Protein AF-A0A961GQN1-F1 (afdb_monomer_lite)

pLDDT: mean 72.39, std 24.59, range [26.17, 97.06]

Radius of gyration: 19.94 Å; chains: 1; bounding box: 40×44×84 Å

Sequence (181 aa):
MRTGRGARGALAAVGIACLIAAGVSCSGDDDTSARSSTTAPGKSVAAPSTVDDADFDKQAATAEAMIANAGNDPCRIVTAFAPASSLPTPINAEQTQRGVKVIAGLFTSAADSAPPAAAGDAAVLRQAATDLVAEGEAAQWSPDWLLKVPKAISDAKVVQAFTNYQKAVATTCGGATTTTP

Foldseek 3Di:
DDDDDDDDDPPPCPDPPPLPPDDDDPDDDDDDDDDDDDDDPDPCPPDQPPQDPVNLLVLLVVLVVQLVVCQLPLLSLVVSVVSLVVRHQDPDQSSLLSSLLSQLSSLQSLLSNQDPQLVVLSVLSNVLSVVSNVVCVVVSSDSVCVSVPDCSCVPPSNSVSVVSRVVSSCVVVVPPPDDDD

Secondary structure (DSSP, 8-state):
---------------GGGS--SS----------------------PPP----HHHHHHHHHHHHHHHHHHTT-HHHHHHHHHHHHTPPPP-SHHHHHHHHHHHHHHHHHHHHT--GGGGGGHHHHHHHHHHHHHHHHHTTT-HHHHHT--HHHH-HHHHHHHHHHHHHHHHHHS-------

Structure (mmCIF, N/CA/C/O backbone):
data_AF-A0A961GQN1-F1
#
_entry.id   AF-A0A961GQN1-F1
#
loop_
_atom_site.group_PDB
_atom_site.id
_atom_site.type_symbol
_atom_site.label_atom_id
_atom_site.label_alt_id
_atom_site.label_comp_id
_atom_site.label_asym_id
_atom_site.label_entity_id
_atom_site.label_seq_id
_atom_site.pdbx_PDB_ins_code
_atom_site.Cartn_x
_atom_site.Cartn_y
_atom_site.Cartn_z
_atom_site.occupancy
_atom_site.B_iso_or_equiv
_atom_site.auth_seq_id
_atom_site.auth_comp_id
_atom_site.auth_asym_id
_atom_site.auth_atom_id
_atom_site.pdbx_PDB_model_num
ATOM 1 N N . MET A 1 1 ? -3.874 11.397 -51.107 1.00 31.11 1 MET A N 1
ATOM 2 C CA . MET A 1 1 ? -2.628 11.000 -50.416 1.00 31.11 1 MET A CA 1
ATOM 3 C C . MET A 1 1 ? -2.433 11.903 -49.204 1.00 31.11 1 MET A C 1
ATOM 5 O O . MET A 1 1 ? -2.561 13.103 -49.377 1.00 31.11 1 MET A O 1
ATOM 9 N N . ARG A 1 2 ? -2.107 11.296 -48.047 1.00 33.38 2 ARG A N 1
ATOM 10 C CA . ARG A 1 2 ? -1.400 11.864 -46.871 1.00 33.38 2 ARG A CA 1
ATOM 11 C C . ARG A 1 2 ? -2.113 12.975 -46.068 1.00 33.38 2 ARG A C 1
ATOM 13 O O . ARG A 1 2 ? -2.203 14.105 -46.510 1.00 33.38 2 ARG A O 1
ATOM 20 N N . THR A 1 3 ? -2.769 12.594 -44.957 1.00 35.19 3 THR A N 1
ATOM 21 C CA . THR A 1 3 ? -2.318 12.693 -43.529 1.00 35.19 3 THR A CA 1
ATOM 22 C C . THR A 1 3 ? -2.423 14.115 -42.968 1.00 35.19 3 THR A C 1
ATOM 24 O O . THR A 1 3 ? -1.846 15.017 -43.541 1.00 35.19 3 THR A O 1
ATOM 27 N N . GLY A 1 4 ? -3.065 14.412 -41.840 1.00 31.12 4 GLY A N 1
ATOM 28 C CA . GLY A 1 4 ? -3.677 13.601 -40.791 1.00 31.12 4 GLY A CA 1
ATOM 29 C C . GLY A 1 4 ? -3.545 14.334 -39.446 1.00 31.12 4 GLY A C 1
ATOM 30 O O . GLY A 1 4 ? -2.531 14.979 -39.228 1.00 31.12 4 GLY A O 1
ATOM 31 N N . ARG A 1 5 ? -4.535 14.132 -38.559 1.00 34.31 5 ARG A N 1
ATOM 32 C CA . ARG A 1 5 ? -4.374 13.929 -37.101 1.00 34.31 5 ARG A CA 1
ATOM 33 C C . ARG A 1 5 ? -3.784 15.118 -36.310 1.00 34.31 5 ARG A C 1
ATOM 35 O O . ARG A 1 5 ? -2.627 15.459 -36.452 1.00 34.31 5 ARG A O 1
ATOM 42 N N . GLY A 1 6 ? -4.467 15.750 -35.369 1.00 30.02 6 GLY A N 1
ATOM 43 C CA . GLY A 1 6 ? -5.630 15.366 -34.585 1.00 30.02 6 GLY A CA 1
ATOM 44 C C . GLY A 1 6 ? -5.491 16.074 -33.237 1.00 30.02 6 GLY A C 1
ATOM 45 O O . GLY A 1 6 ? -4.426 16.031 -32.625 1.00 30.02 6 GLY A O 1
ATOM 46 N N . ALA A 1 7 ? -6.556 16.741 -32.803 1.00 45.28 7 ALA A N 1
ATOM 47 C CA . ALA A 1 7 ? -6.667 17.303 -31.468 1.00 45.28 7 ALA A CA 1
ATOM 48 C C . ALA A 1 7 ? -6.506 16.190 -30.420 1.00 45.28 7 ALA A C 1
ATOM 50 O O . ALA A 1 7 ? -7.226 15.193 -30.448 1.00 45.28 7 ALA A O 1
ATOM 51 N N . ARG A 1 8 ? -5.546 16.351 -29.510 1.00 36.97 8 ARG A N 1
ATOM 52 C CA . ARG A 1 8 ? -5.408 15.576 -28.270 1.00 36.97 8 ARG A CA 1
ATOM 53 C C . ARG A 1 8 ? -4.908 16.589 -27.245 1.00 36.97 8 ARG A C 1
ATOM 55 O O . ARG A 1 8 ? -3.780 17.047 -27.335 1.00 36.97 8 ARG A O 1
ATOM 62 N N . GLY A 1 9 ? -5.793 17.168 -26.443 1.00 30.47 9 GLY A N 1
ATOM 63 C CA . GLY A 1 9 ? -6.359 16.460 -25.302 1.00 30.47 9 GLY A CA 1
ATOM 64 C C . GLY A 1 9 ? -5.345 16.585 -24.173 1.00 30.47 9 GLY A C 1
ATOM 65 O O . GLY A 1 9 ? -4.516 15.700 -23.992 1.00 30.47 9 GLY A O 1
ATOM 66 N N . ALA A 1 10 ? -5.355 17.735 -23.498 1.00 33.34 10 ALA A N 1
ATOM 67 C CA . ALA A 1 10 ? -4.545 17.983 -22.318 1.00 33.34 10 ALA A CA 1
ATOM 68 C C . ALA A 1 10 ? -5.065 17.092 -21.182 1.00 33.34 10 ALA A C 1
ATOM 70 O O . ALA A 1 10 ? -5.985 17.461 -20.459 1.00 33.34 10 ALA A O 1
ATOM 71 N N . LEU A 1 11 ? -4.513 15.887 -21.064 1.00 33.72 11 LEU A N 1
ATOM 72 C CA . LEU A 1 11 ? -4.640 15.091 -19.854 1.00 33.72 11 LEU A CA 1
ATOM 73 C C . LEU A 1 11 ? -3.639 15.667 -18.857 1.00 33.72 11 LEU A C 1
ATOM 75 O O . LEU A 1 11 ? -2.431 15.474 -18.983 1.00 33.72 11 LEU A O 1
ATOM 79 N N . ALA A 1 12 ? -4.163 16.455 -17.922 1.00 33.00 12 ALA A N 1
ATOM 80 C CA . ALA A 1 12 ? -3.444 16.871 -16.736 1.00 33.00 12 ALA A CA 1
ATOM 81 C C . ALA A 1 12 ? -2.929 15.612 -16.029 1.00 33.00 12 ALA A C 1
ATOM 83 O O . ALA A 1 12 ? -3.713 14.772 -15.588 1.00 33.00 12 ALA A O 1
ATOM 84 N N . ALA A 1 13 ? -1.606 15.473 -15.962 1.00 34.25 13 ALA A N 1
ATOM 85 C CA . ALA A 1 13 ? -0.949 14.521 -15.090 1.00 34.25 13 ALA A CA 1
ATOM 86 C C . ALA A 1 13 ? -1.205 14.975 -13.649 1.00 34.25 13 ALA A C 1
ATOM 88 O O . ALA A 1 13 ? -0.452 15.762 -13.080 1.00 34.25 13 ALA A O 1
ATOM 89 N N . VAL A 1 14 ? -2.323 14.526 -13.084 1.00 35.03 14 VAL A N 1
ATOM 90 C CA . VAL A 1 14 ? -2.546 14.542 -11.642 1.00 35.03 14 VAL A CA 1
ATOM 91 C C . VAL A 1 14 ? -1.633 13.455 -11.094 1.00 35.03 14 VAL A C 1
ATOM 93 O O . VAL A 1 14 ? -1.983 12.279 -11.058 1.00 35.03 14 VAL A O 1
ATOM 96 N N . GLY A 1 15 ? -0.395 13.848 -10.796 1.00 30.44 15 GLY A N 1
ATOM 97 C CA . GLY A 1 15 ? 0.556 12.991 -10.115 1.00 30.44 15 GLY A CA 1
ATOM 98 C C . GLY A 1 15 ? -0.009 12.533 -8.773 1.00 30.44 15 GLY A C 1
ATOM 99 O O . GLY A 1 15 ? -0.840 13.207 -8.161 1.00 30.44 15 GLY A O 1
ATOM 100 N N . ILE A 1 16 ? 0.519 11.416 -8.285 1.00 39.62 16 ILE A N 1
ATOM 101 C CA . ILE A 1 16 ? 0.283 10.804 -6.964 1.00 39.62 16 ILE A CA 1
ATOM 102 C C . ILE A 1 16 ? 0.627 11.763 -5.785 1.00 39.62 16 ILE A C 1
ATOM 104 O O . ILE A 1 16 ? 0.588 11.393 -4.622 1.00 39.62 16 ILE A O 1
ATOM 108 N N . ALA A 1 17 ? 0.892 13.043 -6.045 1.00 31.52 17 ALA A N 1
ATOM 109 C CA . ALA A 1 17 ? 1.153 14.080 -5.052 1.00 31.52 17 ALA A CA 1
ATOM 110 C C . ALA A 1 17 ? -0.083 14.514 -4.227 1.00 31.52 17 ALA A C 1
ATOM 112 O O . ALA A 1 17 ? 0.067 15.281 -3.283 1.00 31.52 17 ALA A O 1
ATOM 113 N N . CYS A 1 18 ? -1.303 14.056 -4.541 1.00 27.88 18 CYS A N 1
ATOM 114 C CA . CYS A 1 18 ? -2.538 14.606 -3.955 1.00 27.88 18 CYS A CA 1
ATOM 115 C C . CYS A 1 18 ? -3.281 13.717 -2.939 1.00 27.88 18 CYS A C 1
ATOM 117 O O . CYS A 1 18 ? -4.468 13.940 -2.713 1.00 27.88 18 CYS A O 1
ATOM 119 N N . LEU A 1 19 ? -2.630 12.747 -2.288 1.00 38.19 19 LEU A N 1
ATOM 120 C CA . LEU A 1 19 ? -3.257 12.010 -1.170 1.00 38.19 19 LEU A CA 1
ATOM 121 C C . LEU A 1 19 ? -2.868 12.524 0.226 1.00 38.19 19 LEU A C 1
ATOM 123 O O . LEU A 1 19 ? -3.433 12.068 1.214 1.00 38.19 19 LEU A O 1
ATOM 127 N N . ILE A 1 20 ? -1.979 13.517 0.324 1.00 40.34 20 ILE A N 1
ATOM 128 C CA . ILE A 1 20 ? -1.618 14.171 1.592 1.00 40.34 20 ILE A CA 1
ATOM 129 C C . ILE A 1 20 ? -2.083 15.631 1.554 1.00 40.34 20 ILE A C 1
ATOM 131 O O . ILE A 1 20 ? -1.303 16.572 1.620 1.00 40.34 20 ILE A O 1
ATOM 135 N N . ALA A 1 21 ? -3.393 15.836 1.430 1.00 30.70 21 ALA A N 1
ATOM 136 C CA . ALA A 1 21 ? -4.019 17.122 1.733 1.00 30.70 21 ALA A CA 1
ATOM 137 C C . ALA A 1 21 ? -4.529 17.114 3.184 1.00 30.70 21 ALA A C 1
ATOM 139 O O . ALA A 1 21 ? -5.710 17.320 3.444 1.00 30.70 21 ALA A O 1
ATOM 140 N N . ALA A 1 22 ? -3.636 16.822 4.132 1.00 35.31 22 ALA A N 1
ATOM 141 C CA . ALA A 1 22 ? -3.856 17.047 5.557 1.00 35.31 22 ALA A CA 1
ATOM 142 C C . ALA A 1 22 ? -2.506 17.216 6.284 1.00 35.31 22 ALA A C 1
ATOM 144 O O . ALA A 1 22 ? -1.978 16.284 6.878 1.00 35.31 22 ALA A O 1
ATOM 145 N N . GLY A 1 23 ? -1.959 18.435 6.246 1.00 33.03 23 GLY A N 1
ATOM 146 C CA . GLY A 1 23 ? -1.380 19.023 7.459 1.00 33.03 23 GLY A CA 1
ATOM 147 C C . GLY A 1 23 ? 0.103 18.835 7.798 1.00 33.03 23 GLY A C 1
ATOM 148 O O . GLY A 1 23 ? 0.433 19.013 8.965 1.00 33.03 23 GLY A O 1
ATOM 149 N N . VAL A 1 24 ? 1.011 18.575 6.852 1.00 32.34 24 VAL A N 1
ATOM 150 C CA . VAL A 1 24 ? 2.452 18.816 7.082 1.00 32.34 24 VAL A CA 1
ATOM 151 C C . VAL A 1 24 ? 2.973 19.811 6.052 1.00 32.34 24 VAL A C 1
ATOM 153 O O . VAL A 1 24 ? 3.221 19.489 4.894 1.00 32.34 24 VAL A O 1
ATOM 156 N N . SER A 1 25 ? 3.094 21.059 6.494 1.00 26.17 25 SER A N 1
ATOM 157 C CA . SER A 1 25 ? 3.834 22.105 5.802 1.00 26.17 25 SER A CA 1
ATOM 158 C C . SER A 1 25 ? 5.313 21.717 5.781 1.00 26.17 25 SER A C 1
ATOM 160 O O . SER A 1 25 ? 5.962 21.707 6.826 1.00 26.17 25 SER A O 1
ATOM 162 N N . CYS A 1 26 ? 5.857 21.409 4.603 1.00 31.72 26 CYS A N 1
ATOM 163 C CA . CYS A 1 26 ? 7.304 21.376 4.403 1.00 31.72 26 CYS A CA 1
ATOM 164 C C . CYS A 1 26 ? 7.835 22.817 4.411 1.00 31.72 26 CYS A C 1
ATOM 166 O O . CYS A 1 26 ? 7.779 23.517 3.407 1.00 31.72 26 CYS A O 1
ATOM 168 N N . SER A 1 27 ? 8.251 23.224 5.611 1.00 34.31 27 SER A N 1
ATOM 169 C CA . SER A 1 27 ? 9.424 24.023 5.977 1.00 34.31 27 SER A CA 1
ATOM 170 C C . SER A 1 27 ? 9.920 25.152 5.069 1.00 34.31 27 SER A C 1
ATOM 172 O O . SER A 1 27 ? 10.396 24.916 3.966 1.00 34.31 27 SER A O 1
ATOM 174 N N . GLY A 1 28 ? 10.022 26.330 5.691 1.00 29.78 28 GLY A N 1
ATOM 175 C CA . GLY A 1 28 ? 11.335 26.854 6.084 1.00 29.78 28 GLY A CA 1
ATOM 176 C C . GLY A 1 28 ? 12.106 27.617 5.014 1.00 29.78 28 GLY A C 1
ATOM 177 O O . GLY A 1 28 ? 12.918 27.037 4.300 1.00 29.78 28 GLY A O 1
ATOM 178 N N . ASP A 1 29 ? 11.895 28.931 5.004 1.00 37.06 29 ASP A N 1
ATOM 179 C CA . ASP A 1 29 ? 12.919 29.926 4.686 1.00 37.06 29 ASP A CA 1
ATOM 180 C C . ASP A 1 29 ? 14.187 29.670 5.520 1.00 37.06 29 ASP A C 1
ATOM 182 O O . ASP A 1 29 ? 14.095 29.550 6.740 1.00 37.06 29 ASP A O 1
ATOM 186 N N . ASP A 1 30 ? 15.346 29.598 4.863 1.00 39.50 30 ASP A N 1
ATOM 187 C CA . ASP A 1 30 ? 16.519 30.407 5.221 1.00 39.50 30 ASP A CA 1
ATOM 188 C C . ASP A 1 30 ? 17.557 30.374 4.079 1.00 39.50 30 ASP A C 1
ATOM 190 O O . ASP A 1 30 ? 17.980 29.326 3.582 1.00 39.50 30 ASP A O 1
ATOM 194 N N . ASP A 1 31 ? 17.917 31.581 3.648 1.00 47.97 31 ASP A N 1
ATOM 195 C CA . ASP A 1 31 ? 18.791 31.959 2.543 1.00 47.97 31 ASP A CA 1
ATOM 196 C C . ASP A 1 31 ? 20.267 31.558 2.717 1.00 47.97 31 ASP A C 1
ATOM 198 O O . ASP A 1 31 ? 20.838 31.688 3.795 1.00 47.97 31 ASP A O 1
ATOM 202 N N . THR A 1 32 ? 20.958 31.275 1.601 1.00 35.34 32 THR A N 1
ATOM 203 C CA . THR A 1 32 ? 22.244 31.936 1.273 1.00 35.34 32 THR A CA 1
ATOM 204 C C . THR A 1 32 ? 22.511 31.907 -0.243 1.00 35.34 32 THR A C 1
ATOM 206 O O . THR A 1 32 ? 22.879 30.896 -0.833 1.00 35.34 32 THR A O 1
ATOM 209 N N . SER A 1 33 ? 22.323 33.084 -0.846 1.00 38.53 33 SER A N 1
ATOM 210 C CA . SER A 1 33 ? 22.816 33.626 -2.125 1.00 38.53 33 SER A CA 1
ATOM 211 C C . SER A 1 33 ? 23.898 32.856 -2.909 1.00 38.53 33 SER A C 1
ATOM 213 O O . SER A 1 33 ? 25.030 32.726 -2.454 1.00 38.53 33 SER A O 1
ATOM 215 N N . ALA A 1 34 ? 23.621 32.557 -4.188 1.00 37.44 34 ALA A N 1
ATOM 216 C CA . ALA A 1 34 ? 24.098 33.345 -5.345 1.00 37.44 34 ALA A CA 1
ATOM 217 C C . ALA A 1 34 ? 24.054 32.529 -6.656 1.00 37.44 34 ALA A C 1
ATOM 219 O O . ALA A 1 34 ? 24.822 31.586 -6.824 1.00 37.44 34 ALA A O 1
ATOM 220 N N . ARG A 1 35 ? 23.219 32.954 -7.620 1.00 29.86 35 ARG A N 1
ATOM 221 C CA . ARG A 1 35 ? 23.598 33.429 -8.977 1.00 29.86 35 ARG A CA 1
ATOM 222 C C . ARG A 1 35 ? 22.377 33.382 -9.904 1.00 29.86 35 ARG A C 1
ATOM 224 O O . ARG A 1 35 ? 21.923 32.318 -10.310 1.00 29.86 35 ARG A O 1
ATOM 231 N N . SER A 1 36 ? 21.870 34.556 -10.270 1.00 40.78 36 SER A N 1
ATOM 232 C CA . SER A 1 36 ? 20.863 34.724 -11.319 1.00 40.78 36 SER A CA 1
ATOM 233 C C . SER A 1 36 ? 21.360 34.163 -12.650 1.00 40.78 36 SER A C 1
ATOM 235 O O . SER A 1 36 ? 22.450 34.538 -13.084 1.00 40.78 36 SER A O 1
ATOM 237 N N . SER A 1 37 ? 20.546 33.347 -13.328 1.00 32.28 37 SER A N 1
ATOM 238 C CA . SER A 1 37 ? 20.444 33.294 -14.797 1.00 32.28 37 SER A CA 1
ATOM 239 C C . SER A 1 37 ? 19.204 32.508 -15.253 1.00 32.28 37 SER A C 1
ATOM 241 O O . SER A 1 37 ? 19.135 31.295 -15.114 1.00 32.28 37 SER A O 1
ATOM 243 N N . THR A 1 38 ? 18.280 33.255 -15.861 1.00 35.34 38 THR A N 1
ATOM 244 C CA . THR A 1 38 ? 17.409 32.878 -16.990 1.00 35.34 38 THR A CA 1
ATOM 245 C C . THR A 1 38 ? 16.311 31.828 -16.785 1.00 35.34 38 THR A C 1
ATOM 247 O O . THR A 1 38 ? 16.504 30.623 -16.905 1.00 35.34 38 THR A O 1
ATOM 250 N N . THR A 1 39 ? 15.092 32.353 -16.655 1.00 39.91 39 THR A N 1
ATOM 251 C CA . THR A 1 39 ? 13.808 31.692 -16.902 1.00 39.91 39 THR A CA 1
ATOM 252 C C . THR A 1 39 ? 13.731 31.105 -18.315 1.00 39.91 39 THR A C 1
ATOM 254 O O . THR A 1 39 ? 13.685 31.839 -19.301 1.00 39.91 39 THR A O 1
ATOM 257 N N . ALA A 1 40 ? 13.605 29.784 -18.404 1.00 40.44 40 ALA A N 1
ATOM 258 C CA . ALA A 1 40 ? 12.904 29.110 -19.490 1.00 40.44 40 ALA A CA 1
ATOM 259 C C . ALA A 1 40 ? 11.740 28.324 -18.863 1.00 40.44 40 ALA A C 1
ATOM 261 O O . ALA A 1 40 ? 11.957 27.676 -17.837 1.00 40.44 40 ALA A O 1
ATOM 262 N N . PRO A 1 41 ? 10.517 28.336 -19.428 1.00 43.00 41 PRO A N 1
ATOM 263 C CA . PRO A 1 41 ? 9.447 27.449 -18.986 1.00 43.00 41 PRO A CA 1
ATOM 264 C C . PRO A 1 41 ? 9.753 26.033 -19.492 1.00 43.00 41 PRO A C 1
ATOM 266 O O . PRO A 1 41 ? 9.163 25.535 -20.449 1.00 43.00 41 PRO A O 1
ATOM 269 N N . GLY A 1 42 ? 10.749 25.396 -18.882 1.00 37.41 42 GLY A N 1
ATOM 270 C CA . GLY A 1 42 ? 10.982 23.975 -19.034 1.00 37.41 42 GLY A CA 1
ATOM 271 C C . GLY A 1 42 ? 9.851 23.254 -18.324 1.00 37.41 42 GLY A C 1
ATOM 272 O O . GLY A 1 42 ? 9.656 23.436 -17.126 1.00 37.41 42 GLY A O 1
ATOM 273 N N . LYS A 1 43 ? 9.088 22.437 -19.056 1.00 41.88 43 LYS A N 1
ATOM 274 C CA . LYS A 1 43 ? 8.316 21.365 -18.427 1.00 41.88 43 LYS A CA 1
ATOM 275 C C . LYS A 1 43 ? 9.291 20.613 -17.528 1.00 41.88 43 LYS A C 1
ATOM 277 O O . LYS A 1 43 ? 10.217 19.999 -18.054 1.00 41.88 43 LYS A O 1
ATOM 282 N N . SER A 1 44 ? 9.108 20.700 -16.213 1.00 37.50 44 SER A N 1
ATOM 283 C CA . SER A 1 44 ? 9.811 19.861 -15.251 1.00 37.50 44 SER A CA 1
ATOM 284 C C . SER A 1 44 ? 9.414 18.418 -15.527 1.00 37.50 44 SER A C 1
ATOM 286 O O . SER A 1 44 ? 8.445 17.895 -14.986 1.00 37.50 44 SER A O 1
ATOM 288 N N . VAL A 1 45 ? 10.129 17.788 -16.452 1.00 41.81 45 VAL A N 1
ATOM 289 C CA . VAL A 1 45 ? 10.239 16.342 -16.491 1.00 41.81 45 VAL A CA 1
ATOM 290 C C . VAL A 1 45 ? 11.034 16.020 -15.236 1.00 41.81 45 VAL A C 1
ATOM 292 O O . VAL A 1 45 ? 12.165 16.489 -15.102 1.00 41.81 45 VAL A O 1
ATOM 295 N N . ALA A 1 46 ? 10.409 15.329 -14.280 1.00 38.62 46 ALA A N 1
ATOM 296 C CA . ALA A 1 46 ? 11.117 14.816 -13.117 1.00 38.62 46 ALA A CA 1
ATOM 297 C C . ALA A 1 46 ? 12.394 14.128 -13.615 1.00 38.62 46 ALA A C 1
ATOM 299 O O . ALA A 1 46 ? 12.331 13.329 -14.555 1.00 38.62 46 ALA A O 1
ATOM 300 N N . ALA A 1 47 ? 13.547 14.507 -13.060 1.00 42.50 47 ALA A N 1
ATOM 301 C CA . ALA A 1 47 ? 14.803 13.862 -13.408 1.00 42.50 47 ALA A CA 1
ATOM 302 C C . ALA A 1 47 ? 14.619 12.344 -13.238 1.00 42.50 47 ALA A C 1
ATOM 304 O O . ALA A 1 47 ? 14.035 11.934 -12.229 1.00 42.50 47 ALA A O 1
ATOM 305 N N . PRO A 1 48 ? 15.047 11.512 -14.206 1.00 47.34 48 PRO A N 1
ATOM 306 C CA . PRO A 1 48 ? 14.967 10.068 -14.042 1.00 47.34 48 PRO A CA 1
ATOM 307 C C . PRO A 1 48 ? 15.692 9.708 -12.745 1.00 47.34 48 PRO A C 1
ATOM 309 O O . PRO A 1 48 ? 16.827 10.139 -12.543 1.00 47.34 48 PRO A O 1
ATOM 312 N N . SER A 1 49 ? 15.024 8.990 -11.839 1.00 54.88 49 SER A N 1
ATOM 313 C CA . SER A 1 49 ? 15.654 8.524 -10.606 1.00 54.88 49 SER A CA 1
ATOM 314 C C . SER A 1 49 ? 16.882 7.694 -10.984 1.00 54.88 49 SER A C 1
ATOM 316 O O . SER A 1 49 ? 16.759 6.628 -11.571 1.00 54.88 49 SER A O 1
ATOM 318 N N . THR A 1 50 ? 18.080 8.198 -10.683 1.00 62.91 50 THR A N 1
ATOM 319 C CA . THR A 1 50 ? 19.359 7.507 -10.927 1.00 62.91 50 THR A CA 1
ATOM 320 C C . THR A 1 50 ? 19.722 6.562 -9.782 1.00 62.91 50 THR A C 1
ATOM 322 O O . THR A 1 50 ? 20.892 6.244 -9.600 1.00 62.91 50 THR A O 1
ATOM 325 N N . VAL A 1 51 ? 18.742 6.197 -8.952 1.00 79.44 51 VAL A N 1
ATOM 326 C CA . VAL A 1 51 ? 18.955 5.356 -7.776 1.00 79.44 51 VAL A CA 1
ATOM 327 C C . VAL A 1 51 ? 19.190 3.933 -8.267 1.00 79.44 51 VAL A C 1
ATOM 329 O O . VAL A 1 51 ? 18.350 3.372 -8.976 1.00 79.44 51 VAL A O 1
ATOM 332 N N . ASP A 1 52 ? 20.349 3.376 -7.928 1.00 86.50 52 ASP A N 1
ATOM 333 C CA . ASP A 1 52 ? 20.649 1.980 -8.217 1.00 86.50 52 ASP A CA 1
ATOM 334 C C . ASP A 1 52 ? 19.792 1.032 -7.366 1.00 86.50 52 ASP A C 1
ATOM 336 O O . ASP A 1 52 ? 19.131 1.430 -6.404 1.00 86.50 52 ASP A O 1
ATOM 340 N N . ASP A 1 53 ? 19.790 -0.245 -7.735 1.00 84.25 53 ASP A N 1
ATOM 341 C CA . ASP A 1 53 ? 18.933 -1.244 -7.098 1.00 84.25 53 ASP A CA 1
ATOM 342 C C . ASP A 1 53 ? 19.233 -1.425 -5.605 1.00 84.25 53 ASP A C 1
ATOM 344 O O . ASP A 1 53 ? 18.312 -1.657 -4.823 1.00 84.25 53 ASP A O 1
ATOM 348 N N . ALA A 1 54 ? 20.491 -1.267 -5.179 1.00 86.19 54 ALA A N 1
ATOM 349 C CA . ALA A 1 54 ? 20.870 -1.433 -3.780 1.00 86.19 54 ALA A CA 1
ATOM 350 C C . ALA A 1 54 ? 20.377 -0.261 -2.924 1.00 86.19 54 ALA A C 1
ATOM 352 O O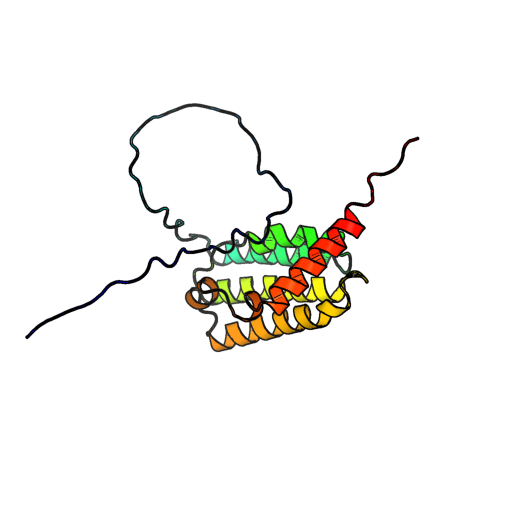 . ALA A 1 54 ? 19.896 -0.463 -1.806 1.00 86.19 54 ALA A O 1
ATOM 353 N N . ASP A 1 55 ? 20.467 0.965 -3.433 1.00 87.38 55 ASP A N 1
ATOM 354 C CA . ASP A 1 55 ? 19.949 2.138 -2.732 1.00 87.38 55 ASP A CA 1
ATOM 355 C C . ASP A 1 55 ? 18.419 2.210 -2.761 1.00 87.38 55 ASP A C 1
ATOM 357 O O . ASP A 1 55 ? 17.810 2.679 -1.792 1.00 87.38 55 ASP A O 1
ATOM 361 N N . PHE A 1 56 ? 17.781 1.692 -3.814 1.00 89.62 56 PHE A N 1
ATOM 362 C CA . PHE A 1 56 ? 16.335 1.485 -3.825 1.00 89.62 56 PHE A CA 1
ATOM 363 C C . PHE A 1 56 ? 15.934 0.457 -2.761 1.00 89.62 56 PHE A C 1
ATOM 365 O O . PHE A 1 56 ? 15.029 0.709 -1.964 1.00 89.62 56 PHE A O 1
ATOM 372 N N . ASP A 1 57 ? 16.632 -0.680 -2.704 1.00 88.81 57 ASP A N 1
ATOM 373 C CA . ASP A 1 57 ? 16.334 -1.747 -1.751 1.00 88.81 57 ASP A CA 1
ATOM 374 C C . ASP A 1 57 ? 16.518 -1.298 -0.297 1.00 88.81 57 ASP A C 1
ATOM 376 O O . ASP A 1 57 ? 15.660 -1.575 0.538 1.00 88.81 57 ASP A O 1
ATOM 380 N N . LYS A 1 58 ? 17.555 -0.509 0.014 1.00 88.19 58 LYS A N 1
ATOM 381 C CA . LYS A 1 58 ? 17.725 0.091 1.353 1.00 88.19 58 LYS A CA 1
ATOM 382 C C . LYS A 1 58 ? 16.545 0.975 1.753 1.00 88.19 58 LYS A C 1
ATOM 384 O O . LYS A 1 58 ? 16.104 0.932 2.905 1.00 88.19 58 LYS A O 1
ATOM 389 N N . GLN A 1 59 ? 16.040 1.788 0.825 1.00 87.31 59 GLN A N 1
ATOM 390 C CA . GLN A 1 59 ? 14.893 2.663 1.081 1.00 87.31 59 GLN A CA 1
ATOM 391 C C . GLN A 1 59 ? 13.607 1.853 1.258 1.00 87.31 59 GLN A C 1
ATOM 393 O O . GLN A 1 59 ? 12.863 2.085 2.213 1.00 87.31 59 GLN A O 1
ATOM 398 N N . ALA A 1 60 ? 13.389 0.845 0.411 1.00 89.31 60 ALA A N 1
ATOM 399 C CA . ALA A 1 60 ? 12.278 -0.088 0.553 1.00 89.31 60 ALA A CA 1
ATOM 400 C C . ALA A 1 60 ? 12.337 -0.852 1.885 1.00 89.31 60 ALA A C 1
ATOM 402 O O . ALA A 1 60 ? 11.346 -0.892 2.608 1.00 89.31 60 ALA A O 1
ATOM 403 N N . ALA A 1 61 ? 13.504 -1.376 2.263 1.00 89.31 61 ALA A N 1
ATOM 404 C CA . ALA A 1 61 ? 13.715 -2.072 3.529 1.00 89.31 61 ALA A CA 1
ATOM 405 C C . ALA A 1 61 ? 13.471 -1.156 4.736 1.00 89.31 61 ALA A C 1
ATOM 407 O O . ALA A 1 61 ? 12.918 -1.586 5.744 1.00 89.31 61 ALA A O 1
ATOM 408 N N . THR A 1 62 ? 13.835 0.123 4.630 1.00 88.19 62 THR A N 1
ATOM 409 C CA . THR A 1 62 ? 13.562 1.129 5.664 1.00 88.19 62 THR A CA 1
ATOM 410 C C . THR A 1 62 ? 12.059 1.381 5.817 1.00 88.19 62 THR A C 1
ATOM 412 O O . THR A 1 62 ? 11.553 1.428 6.941 1.00 88.19 62 THR A O 1
ATOM 415 N N . ALA A 1 63 ? 11.323 1.485 4.706 1.00 87.56 63 ALA A N 1
ATOM 416 C CA . ALA A 1 63 ? 9.866 1.602 4.729 1.00 87.56 63 ALA A CA 1
ATOM 417 C C . ALA A 1 63 ? 9.203 0.343 5.317 1.00 87.56 63 ALA A C 1
ATOM 419 O O . ALA A 1 63 ? 8.365 0.452 6.209 1.00 87.56 63 ALA A O 1
ATOM 420 N N . GLU A 1 64 ? 9.625 -0.851 4.898 1.00 87.81 64 GLU A N 1
ATOM 421 C CA . GLU A 1 64 ? 9.131 -2.125 5.439 1.00 87.81 64 GLU A CA 1
ATOM 422 C C . GLU A 1 64 ? 9.424 -2.282 6.929 1.00 87.81 64 GLU A C 1
ATOM 424 O O . GLU A 1 64 ? 8.548 -2.702 7.681 1.00 87.81 64 GLU A O 1
ATOM 429 N N . ALA A 1 65 ? 10.622 -1.906 7.378 1.00 88.19 65 ALA A N 1
ATOM 430 C CA . ALA A 1 65 ? 10.973 -1.930 8.790 1.00 88.19 65 ALA A CA 1
ATOM 431 C C . ALA A 1 65 ? 10.082 -0.981 9.600 1.00 88.19 65 ALA A C 1
ATOM 433 O O . ALA A 1 65 ? 9.658 -1.339 10.694 1.00 88.19 65 ALA A O 1
ATOM 434 N N . MET A 1 66 ? 9.745 0.201 9.073 1.00 85.88 66 MET A N 1
ATOM 435 C CA . MET A 1 66 ? 8.791 1.100 9.731 1.00 85.88 66 MET A CA 1
ATOM 436 C C . MET A 1 66 ? 7.379 0.517 9.788 1.00 85.88 66 MET A C 1
ATOM 438 O O . MET A 1 66 ? 6.748 0.605 10.839 1.00 85.88 66 MET A O 1
ATOM 442 N N . ILE A 1 67 ? 6.911 -0.123 8.712 1.00 87.62 67 ILE A N 1
ATOM 443 C CA . ILE A 1 67 ? 5.616 -0.822 8.693 1.00 87.62 67 ILE A CA 1
ATOM 444 C C . ILE A 1 67 ? 5.612 -1.952 9.734 1.00 87.62 67 ILE A C 1
ATOM 446 O O . ILE A 1 67 ? 4.700 -2.039 10.551 1.00 87.62 67 ILE A O 1
ATOM 450 N N . ALA A 1 68 ? 6.661 -2.777 9.773 1.00 88.19 68 ALA A N 1
ATOM 451 C CA . ALA A 1 68 ? 6.783 -3.874 10.730 1.00 88.19 68 ALA A CA 1
ATOM 452 C C . ALA A 1 68 ? 6.875 -3.376 12.184 1.00 88.19 68 ALA A C 1
ATOM 454 O O . ALA A 1 68 ? 6.193 -3.899 13.064 1.00 88.19 68 ALA A O 1
ATOM 455 N N . ASN A 1 69 ? 7.671 -2.332 12.439 1.00 86.38 69 ASN A N 1
ATOM 456 C CA . ASN A 1 69 ? 7.832 -1.727 13.766 1.00 86.38 69 ASN A CA 1
ATOM 457 C C . ASN A 1 69 ? 6.564 -1.014 14.257 1.00 86.38 69 ASN A C 1
ATOM 459 O O . ASN A 1 69 ? 6.382 -0.837 15.465 1.00 86.38 69 ASN A O 1
ATOM 463 N N . ALA A 1 70 ? 5.696 -0.586 13.340 1.00 86.06 70 ALA A N 1
ATOM 464 C CA . ALA A 1 70 ? 4.400 -0.032 13.687 1.00 86.06 70 ALA A CA 1
ATOM 465 C C . ALA A 1 70 ? 3.445 -1.102 14.248 1.00 86.06 70 ALA A C 1
ATOM 467 O O . ALA A 1 70 ? 2.581 -0.781 15.064 1.00 86.06 70 ALA A O 1
ATOM 468 N N . GLY A 1 71 ? 3.639 -2.376 13.891 1.00 85.12 71 GLY A N 1
ATOM 469 C CA . GLY A 1 71 ? 2.833 -3.489 14.389 1.00 85.12 71 GLY A CA 1
ATOM 470 C C . GLY A 1 71 ? 1.356 -3.305 14.047 1.00 85.12 71 GLY A C 1
ATOM 471 O O . GLY A 1 71 ? 1.021 -3.106 12.887 1.00 85.12 71 GLY A O 1
ATOM 472 N N . ASN A 1 72 ? 0.490 -3.346 15.063 1.00 84.94 72 ASN A N 1
ATOM 473 C CA . ASN A 1 72 ? -0.947 -3.073 14.931 1.00 84.94 72 ASN A CA 1
ATOM 474 C C . ASN A 1 72 ? -1.334 -1.690 15.485 1.00 84.94 72 ASN A C 1
ATOM 476 O O . ASN A 1 72 ? -2.502 -1.466 15.791 1.00 84.94 72 ASN A O 1
ATOM 480 N N . ASP A 1 73 ? -0.369 -0.785 15.680 1.00 86.38 73 ASP A N 1
ATOM 481 C CA . ASP A 1 73 ? -0.639 0.573 16.149 1.00 86.38 73 ASP A CA 1
ATOM 482 C C . ASP A 1 73 ? -1.006 1.471 14.952 1.00 86.38 73 ASP A C 1
ATOM 484 O O . ASP A 1 73 ? -0.117 1.864 14.182 1.00 86.38 73 ASP A O 1
ATOM 488 N N . PRO A 1 74 ? -2.289 1.845 14.786 1.00 82.44 74 PRO A N 1
ATOM 489 C CA . PRO A 1 74 ? -2.715 2.663 13.657 1.00 82.44 74 PRO A CA 1
ATOM 490 C C . PRO A 1 74 ? -2.030 4.039 13.625 1.00 82.44 74 PRO A C 1
ATOM 492 O O . PRO A 1 74 ? -1.809 4.591 12.542 1.00 82.44 74 PRO A O 1
ATOM 495 N N . CYS A 1 75 ? -1.630 4.575 14.787 1.00 86.25 75 CYS A N 1
ATOM 496 C CA . CYS A 1 75 ? -0.912 5.843 14.904 1.00 86.25 75 CYS A CA 1
ATOM 497 C C . CYS A 1 75 ? 0.522 5.746 14.382 1.00 86.25 75 CYS A C 1
ATOM 499 O O . CYS A 1 75 ? 1.053 6.719 13.854 1.00 86.25 75 CYS A O 1
ATOM 501 N N . ARG A 1 76 ? 1.166 4.582 14.498 1.00 86.00 76 ARG A N 1
ATOM 502 C CA . ARG A 1 76 ? 2.500 4.362 13.919 1.00 86.00 76 ARG A CA 1
ATOM 503 C C . ARG A 1 76 ? 2.414 3.985 12.451 1.00 86.00 76 ARG A C 1
ATOM 505 O O . ARG A 1 76 ? 3.235 4.444 11.659 1.00 86.00 76 ARG A O 1
ATOM 512 N N . ILE A 1 77 ? 1.389 3.235 12.058 1.00 85.25 77 ILE A N 1
ATOM 513 C CA . ILE A 1 77 ? 1.193 2.863 10.655 1.00 85.25 77 ILE A CA 1
ATOM 514 C C . ILE A 1 77 ? 0.958 4.113 9.811 1.00 85.25 77 ILE A C 1
ATOM 516 O O . ILE A 1 77 ? 1.545 4.218 8.738 1.00 85.25 77 ILE A O 1
ATOM 520 N N . VAL A 1 78 ? 0.210 5.113 10.310 1.00 81.12 78 VAL A N 1
ATOM 521 C CA . VAL A 1 78 ? 0.036 6.372 9.565 1.00 81.12 78 VAL A CA 1
ATOM 522 C C . VAL A 1 78 ? 1.367 7.110 9.323 1.00 81.12 78 VAL A C 1
ATOM 524 O O . VAL A 1 78 ? 1.553 7.727 8.277 1.00 81.12 78 VAL A O 1
ATOM 527 N N . THR A 1 79 ? 2.341 6.987 10.235 1.00 80.44 79 THR A N 1
ATOM 528 C CA . THR A 1 79 ? 3.683 7.573 10.045 1.00 80.44 79 THR A CA 1
ATOM 529 C C . THR A 1 79 ? 4.527 6.817 9.017 1.00 80.44 79 THR A C 1
ATOM 531 O O . THR A 1 79 ? 5.344 7.429 8.331 1.00 80.44 79 THR A O 1
ATOM 534 N N . ALA A 1 80 ? 4.282 5.515 8.837 1.00 80.12 80 ALA A N 1
ATOM 535 C CA . ALA A 1 80 ? 4.969 4.692 7.846 1.00 80.12 80 ALA A CA 1
ATOM 536 C C . ALA A 1 80 ? 4.524 4.981 6.395 1.00 80.12 80 ALA A C 1
ATOM 538 O O . ALA A 1 80 ? 5.217 4.583 5.457 1.00 80.12 80 ALA A O 1
ATOM 539 N N . PHE A 1 81 ? 3.428 5.725 6.173 1.00 75.25 81 PHE A N 1
ATOM 540 C CA . PHE A 1 81 ? 3.004 6.106 4.815 1.00 75.25 81 PHE A CA 1
ATOM 541 C C . PHE A 1 81 ? 3.928 7.110 4.147 1.00 75.25 81 PHE A C 1
ATOM 543 O O . PHE A 1 81 ? 4.144 7.006 2.941 1.00 75.25 81 PHE A O 1
ATOM 550 N N . ALA A 1 82 ? 4.460 8.079 4.893 1.00 73.88 82 ALA A N 1
ATOM 551 C CA . ALA A 1 82 ? 5.348 9.097 4.338 1.00 73.88 82 ALA A CA 1
ATOM 552 C C . ALA A 1 82 ? 6.580 8.485 3.635 1.00 73.88 82 ALA A C 1
ATOM 554 O O . ALA A 1 82 ? 6.782 8.775 2.454 1.00 73.88 82 ALA A O 1
ATOM 555 N N . PRO A 1 83 ? 7.365 7.595 4.271 1.00 71.62 83 PRO A N 1
ATOM 556 C CA . PRO A 1 83 ? 8.509 6.962 3.619 1.00 71.62 83 PRO A CA 1
ATOM 557 C C . PRO A 1 83 ? 8.097 5.996 2.500 1.00 71.62 83 PRO A C 1
ATOM 559 O O . PRO A 1 83 ? 8.738 5.992 1.455 1.00 71.62 83 PRO A O 1
ATOM 562 N N . ALA A 1 84 ? 7.003 5.237 2.655 1.00 73.12 84 ALA A N 1
ATOM 563 C CA . ALA A 1 84 ? 6.504 4.352 1.597 1.00 73.12 84 ALA A CA 1
ATOM 564 C C . ALA A 1 84 ? 6.063 5.124 0.336 1.00 73.12 84 ALA A C 1
ATOM 566 O O . ALA A 1 84 ? 6.283 4.667 -0.782 1.00 73.12 84 ALA A O 1
ATOM 567 N N . SER A 1 85 ? 5.488 6.317 0.513 1.00 73.06 85 SER A N 1
ATOM 568 C CA . SER A 1 85 ? 5.077 7.207 -0.585 1.00 73.06 85 SER A CA 1
ATOM 569 C C . SER A 1 85 ? 6.241 7.998 -1.185 1.00 73.06 85 SER A C 1
ATOM 571 O O . SER A 1 85 ? 6.100 8.566 -2.264 1.00 73.06 85 SER A O 1
ATOM 573 N N . SER A 1 86 ? 7.377 8.048 -0.484 1.00 77.81 86 SER A N 1
ATOM 574 C CA . SER A 1 86 ? 8.584 8.771 -0.898 1.00 77.81 86 SER A CA 1
ATOM 575 C C . SER A 1 86 ? 9.632 7.858 -1.532 1.00 77.81 86 SER A C 1
ATOM 577 O O . SER A 1 86 ? 10.754 8.303 -1.772 1.00 77.81 86 SER A O 1
ATOM 579 N N . LEU A 1 87 ? 9.293 6.589 -1.793 1.00 82.88 87 LEU A N 1
ATOM 580 C CA . LEU A 1 87 ? 10.183 5.704 -2.531 1.00 82.88 87 LEU A CA 1
ATOM 581 C C . LEU A 1 87 ? 10.525 6.323 -3.898 1.00 82.88 87 LEU A C 1
ATOM 583 O O . LEU A 1 87 ? 9.656 6.940 -4.527 1.00 82.88 87 LEU A O 1
ATOM 587 N N . PRO A 1 88 ? 11.771 6.162 -4.379 1.00 83.56 88 PRO A N 1
ATOM 588 C CA . PRO A 1 88 ? 12.160 6.637 -5.699 1.00 83.56 88 PRO A CA 1
ATOM 589 C C . PRO A 1 88 ? 11.241 6.077 -6.786 1.00 83.56 88 PRO A C 1
ATOM 591 O O . PRO A 1 88 ? 10.646 5.010 -6.634 1.00 83.56 88 PRO A O 1
ATOM 594 N N . THR A 1 89 ? 11.142 6.773 -7.919 1.00 86.31 89 THR A N 1
ATOM 595 C CA . THR A 1 89 ? 10.425 6.205 -9.066 1.00 86.31 89 THR A CA 1
ATOM 596 C C . THR A 1 89 ? 11.222 5.005 -9.580 1.00 86.31 89 THR A C 1
ATOM 598 O O . THR A 1 89 ? 12.392 5.185 -9.921 1.00 86.31 89 THR A O 1
ATOM 601 N N . PRO A 1 90 ? 10.637 3.796 -9.640 1.00 86.94 90 PRO A N 1
ATOM 602 C CA . PRO A 1 90 ? 11.375 2.624 -10.079 1.00 86.94 90 PRO A CA 1
ATOM 603 C C . PRO A 1 90 ? 11.736 2.738 -11.560 1.00 86.94 90 PRO A C 1
ATOM 605 O O . PRO A 1 90 ? 10.942 3.224 -12.367 1.00 86.94 90 PRO A O 1
ATOM 608 N N . ILE A 1 91 ? 12.924 2.259 -11.926 1.00 87.88 91 ILE A N 1
ATOM 609 C CA . ILE A 1 91 ? 13.417 2.290 -13.316 1.00 87.88 91 ILE A CA 1
ATOM 610 C C . ILE A 1 91 ? 13.424 0.917 -13.995 1.00 87.88 91 ILE A C 1
ATOM 612 O O . ILE A 1 91 ? 13.633 0.823 -15.204 1.00 87.88 91 ILE A O 1
ATOM 616 N N . ASN A 1 92 ? 13.190 -0.154 -13.238 1.00 87.81 92 ASN A N 1
ATOM 617 C CA . ASN A 1 92 ? 13.190 -1.527 -13.732 1.00 87.81 92 ASN A CA 1
ATOM 618 C C . ASN A 1 92 ? 12.158 -2.402 -12.995 1.00 87.81 92 ASN A C 1
ATOM 620 O O . ASN A 1 92 ? 11.449 -1.949 -12.089 1.00 87.81 92 ASN A O 1
ATOM 624 N N . ALA A 1 93 ? 12.058 -3.662 -13.420 1.00 92.31 93 ALA A N 1
ATOM 625 C CA . ALA A 1 93 ? 11.093 -4.617 -12.889 1.00 92.31 93 ALA A CA 1
ATOM 626 C C . ALA A 1 93 ? 11.332 -4.969 -11.413 1.00 92.31 93 ALA A C 1
ATOM 628 O O . ALA A 1 93 ? 10.378 -5.075 -10.645 1.00 92.31 93 ALA A O 1
ATOM 629 N N . GLU A 1 94 ? 12.591 -5.103 -11.000 1.00 92.25 94 GLU A N 1
ATOM 630 C CA . GLU A 1 94 ? 12.955 -5.473 -9.629 1.00 92.25 94 GLU A CA 1
ATOM 631 C C . GLU A 1 94 ? 12.574 -4.364 -8.642 1.00 92.25 94 GLU A C 1
ATOM 633 O O . GLU A 1 94 ? 11.870 -4.619 -7.662 1.00 92.25 94 GLU A O 1
ATOM 638 N N . GLN A 1 95 ? 12.926 -3.113 -8.955 1.00 91.12 95 GLN A N 1
ATOM 639 C CA . GLN A 1 95 ? 12.527 -1.946 -8.166 1.00 91.12 95 GLN A CA 1
ATOM 640 C C . GLN A 1 95 ? 11.002 -1.787 -8.122 1.00 91.12 95 GLN A C 1
ATOM 642 O O . GLN A 1 95 ? 10.432 -1.503 -7.069 1.00 91.12 95 GLN A O 1
ATOM 647 N N . THR A 1 96 ? 10.315 -2.022 -9.245 1.00 92.69 96 THR A N 1
ATOM 648 C CA . THR A 1 96 ? 8.846 -1.949 -9.298 1.00 92.69 96 THR A CA 1
ATOM 649 C C . THR A 1 96 ? 8.213 -2.999 -8.395 1.00 92.69 96 THR A C 1
ATOM 651 O O . THR A 1 96 ? 7.354 -2.669 -7.578 1.00 92.69 96 THR A O 1
ATOM 654 N N . GLN A 1 97 ? 8.662 -4.254 -8.484 1.00 93.69 97 GLN A N 1
ATOM 655 C CA . GLN A 1 97 ? 8.189 -5.325 -7.612 1.00 93.69 97 GLN A CA 1
ATOM 656 C C . GLN A 1 97 ? 8.437 -4.986 -6.139 1.00 93.69 97 GLN A C 1
ATOM 658 O O . GLN A 1 97 ? 7.563 -5.196 -5.294 1.00 93.69 97 GLN A O 1
ATOM 663 N N . ARG A 1 98 ? 9.619 -4.450 -5.824 1.00 92.38 98 ARG A N 1
ATOM 664 C CA . ARG A 1 98 ? 10.005 -4.089 -4.461 1.00 92.38 98 ARG A CA 1
ATOM 665 C C . ARG A 1 98 ? 9.131 -2.967 -3.898 1.00 92.38 98 ARG A C 1
ATOM 667 O O . ARG A 1 98 ? 8.584 -3.123 -2.810 1.00 92.38 98 ARG A O 1
ATOM 674 N N . GLY A 1 99 ? 8.926 -1.891 -4.659 1.00 90.69 99 GLY A N 1
ATOM 675 C CA . GLY A 1 99 ? 8.047 -0.785 -4.273 1.00 90.69 99 GLY A CA 1
ATOM 676 C C . GLY A 1 99 ? 6.585 -1.213 -4.118 1.00 90.69 99 GLY A C 1
ATOM 677 O O . GLY A 1 99 ? 5.936 -0.858 -3.136 1.00 90.69 99 GLY A O 1
ATOM 678 N N . VAL A 1 100 ? 6.077 -2.054 -5.027 1.00 93.56 100 VAL A N 1
ATOM 679 C CA . VAL A 1 100 ? 4.719 -2.612 -4.926 1.00 93.56 100 VAL A CA 1
ATOM 680 C C . VAL A 1 100 ? 4.539 -3.427 -3.646 1.00 93.56 100 VAL A C 1
ATOM 682 O O . VAL A 1 100 ? 3.529 -3.263 -2.964 1.00 93.56 100 VAL A O 1
ATOM 685 N N . LYS A 1 101 ? 5.512 -4.270 -3.280 1.00 92.81 101 LYS A N 1
ATOM 686 C CA . LYS A 1 101 ? 5.439 -5.063 -2.043 1.00 92.81 101 LYS A CA 1
ATOM 687 C C . LYS A 1 101 ? 5.400 -4.189 -0.789 1.00 92.81 101 LYS A C 1
ATOM 689 O O . LYS A 1 101 ? 4.640 -4.507 0.123 1.00 92.81 101 LYS A O 1
ATOM 694 N N . VAL A 1 102 ? 6.125 -3.067 -0.768 1.00 92.44 102 VAL A N 1
ATOM 695 C CA . VAL A 1 102 ? 6.054 -2.088 0.332 1.00 92.44 102 VAL A CA 1
ATOM 696 C C . VAL A 1 102 ? 4.636 -1.512 0.449 1.00 92.44 102 VAL A C 1
ATOM 698 O O . VAL A 1 102 ? 4.058 -1.513 1.535 1.00 92.44 102 VAL A O 1
ATOM 701 N N . ILE A 1 103 ? 4.038 -1.075 -0.668 1.00 91.69 103 ILE A N 1
ATOM 702 C CA . ILE A 1 103 ? 2.675 -0.509 -0.691 1.00 91.69 103 ILE A CA 1
ATOM 703 C C . ILE A 1 103 ? 1.631 -1.563 -0.283 1.00 91.69 103 ILE A C 1
ATOM 705 O O . ILE A 1 103 ? 0.736 -1.282 0.513 1.00 91.69 103 ILE A O 1
ATOM 709 N N . ALA A 1 104 ? 1.754 -2.797 -0.775 1.00 93.19 104 ALA A N 1
ATOM 710 C CA . ALA A 1 104 ? 0.863 -3.893 -0.401 1.00 93.19 104 ALA A CA 1
ATOM 711 C C . ALA A 1 104 ? 0.984 -4.252 1.094 1.00 93.19 104 ALA A C 1
ATOM 713 O O . ALA A 1 104 ? -0.027 -4.467 1.771 1.00 93.19 104 ALA A O 1
ATOM 714 N N . GLY A 1 105 ? 2.207 -4.266 1.636 1.00 92.12 105 GLY A N 1
ATOM 715 C CA . GLY A 1 105 ? 2.455 -4.467 3.065 1.00 92.12 105 GLY A CA 1
ATOM 716 C C . GLY A 1 105 ? 1.815 -3.374 3.921 1.00 92.12 105 GLY A C 1
ATOM 717 O O . GLY A 1 105 ? 1.197 -3.663 4.943 1.00 92.12 105 GLY A O 1
ATOM 718 N N . LEU A 1 106 ? 1.871 -2.129 3.456 1.00 90.38 106 LEU A N 1
ATOM 719 C CA . LEU A 1 106 ? 1.248 -0.984 4.110 1.00 90.38 106 LEU A CA 1
ATOM 720 C C . LEU A 1 106 ? -0.287 -1.079 4.136 1.00 90.38 106 LEU A C 1
ATOM 722 O O . LEU A 1 106 ? -0.893 -0.853 5.181 1.00 90.38 106 LEU A O 1
ATOM 726 N N . PHE A 1 107 ? -0.923 -1.467 3.026 1.00 93.31 107 PHE A N 1
ATOM 727 C CA . PHE A 1 107 ? -2.370 -1.722 2.991 1.00 93.31 107 PHE A CA 1
ATOM 728 C C . PHE A 1 107 ? -2.787 -2.890 3.885 1.00 93.31 107 PHE A C 1
ATOM 730 O O . PHE A 1 107 ? -3.814 -2.807 4.557 1.00 93.31 107 PHE A O 1
ATOM 737 N N . THR A 1 108 ? -1.978 -3.948 3.940 1.00 94.19 108 THR A N 1
ATOM 738 C CA . THR A 1 108 ? -2.217 -5.081 4.845 1.00 94.19 108 THR A CA 1
ATOM 739 C C . THR A 1 108 ? -2.133 -4.636 6.304 1.00 94.19 108 THR A C 1
ATOM 741 O O . THR A 1 108 ? -3.052 -4.883 7.077 1.00 94.19 108 THR A O 1
ATOM 744 N N . SER A 1 109 ? -1.092 -3.886 6.664 1.00 91.94 109 SER A N 1
ATOM 745 C CA . SER A 1 109 ? -0.906 -3.357 8.017 1.00 91.94 109 SER A CA 1
ATOM 746 C C . SER A 1 109 ? -2.028 -2.387 8.421 1.00 91.94 109 SER A C 1
ATOM 748 O O . SER A 1 109 ? -2.573 -2.484 9.521 1.00 91.94 109 SER A O 1
ATOM 750 N N . ALA A 1 110 ? -2.465 -1.507 7.515 1.00 89.94 110 ALA A N 1
ATOM 751 C CA . ALA A 1 110 ? -3.611 -0.626 7.751 1.00 89.94 110 ALA A CA 1
ATOM 752 C C . ALA A 1 110 ? -4.932 -1.400 7.916 1.00 89.94 110 ALA A C 1
ATOM 754 O O . ALA A 1 110 ? -5.765 -1.025 8.737 1.00 89.94 110 ALA A O 1
ATOM 755 N N . ALA A 1 111 ? -5.122 -2.498 7.178 1.00 93.12 111 ALA A N 1
ATOM 756 C CA . ALA A 1 111 ? -6.270 -3.381 7.367 1.00 93.12 111 ALA A CA 1
ATOM 757 C C . ALA A 1 111 ? -6.243 -4.071 8.741 1.00 93.12 111 ALA A C 1
ATOM 759 O O . ALA A 1 111 ? -7.270 -4.141 9.413 1.00 93.12 111 ALA A O 1
ATOM 760 N N . ASP A 1 112 ? -5.076 -4.554 9.165 1.00 92.25 112 ASP A N 1
ATOM 761 C CA . ASP A 1 112 ? -4.901 -5.309 10.413 1.00 92.25 112 ASP A CA 1
ATOM 762 C C . ASP A 1 112 ? -5.029 -4.432 11.666 1.00 92.25 112 ASP A C 1
ATOM 764 O O . ASP A 1 112 ? -5.458 -4.896 12.722 1.00 92.25 112 ASP A O 1
ATOM 768 N N . SER A 1 113 ? -4.699 -3.150 11.534 1.00 90.50 113 SER A N 1
ATOM 769 C CA . SER A 1 113 ? -4.766 -2.137 12.594 1.00 90.50 113 SER A CA 1
ATOM 770 C C . SER A 1 113 ? -5.983 -1.217 12.504 1.00 90.50 113 SER A C 1
ATOM 772 O O . SER A 1 113 ? -6.063 -0.235 13.248 1.00 90.50 113 SER A O 1
ATOM 774 N N . ALA A 1 114 ? -6.912 -1.490 11.581 1.00 89.38 114 ALA A N 1
ATOM 775 C CA . ALA A 1 114 ? -8.023 -0.600 11.281 1.00 89.38 114 ALA A CA 1
ATOM 776 C C . ALA A 1 114 ? -8.782 -0.206 12.566 1.00 89.38 114 ALA A C 1
ATOM 778 O O . ALA A 1 114 ? -9.318 -1.081 13.256 1.00 89.38 114 ALA A O 1
ATOM 779 N N . PRO A 1 115 ? -8.868 1.099 12.900 1.00 86.56 115 PRO A N 1
ATOM 780 C CA . PRO A 1 115 ? -9.645 1.542 14.049 1.00 86.56 115 PRO A CA 1
ATOM 781 C C . PRO A 1 115 ? -11.115 1.115 13.915 1.00 86.56 115 PRO A C 1
ATOM 783 O O . PRO A 1 115 ? -11.604 0.988 12.790 1.00 86.56 115 PRO A O 1
ATOM 786 N N . PRO A 1 116 ? -11.882 0.991 15.015 1.00 87.56 116 PRO A N 1
ATOM 787 C CA . PRO A 1 116 ? -13.279 0.547 14.960 1.00 87.56 116 PRO A CA 1
ATOM 788 C C . PRO A 1 116 ? -14.154 1.340 13.977 1.00 87.56 116 PRO A C 1
ATOM 790 O O . PRO A 1 116 ? -14.996 0.766 13.293 1.00 87.56 116 PRO A O 1
ATOM 793 N N . ALA A 1 117 ? -13.909 2.649 13.853 1.00 85.06 117 ALA A N 1
ATOM 794 C CA . ALA A 1 117 ? -14.619 3.531 12.926 1.00 85.06 117 ALA A CA 1
ATOM 795 C C . ALA A 1 117 ? -14.346 3.237 11.433 1.00 85.06 117 ALA A C 1
ATOM 797 O O . ALA A 1 117 ? -15.124 3.667 10.587 1.00 85.06 117 ALA A O 1
ATOM 798 N N . ALA A 1 118 ? -13.273 2.508 11.114 1.00 88.44 118 ALA A N 1
ATOM 799 C CA . ALA A 1 118 ? -12.877 2.097 9.765 1.00 88.44 118 ALA A CA 1
ATOM 800 C C . ALA A 1 118 ? -12.809 0.563 9.606 1.00 88.44 118 ALA A C 1
ATOM 802 O O . ALA A 1 118 ? -12.318 0.063 8.598 1.00 88.44 118 ALA A O 1
ATOM 803 N N . ALA A 1 119 ? -13.314 -0.218 10.569 1.00 88.38 119 ALA A N 1
ATOM 804 C CA . ALA A 1 119 ? -13.222 -1.681 10.530 1.00 88.38 119 ALA A CA 1
ATOM 805 C C . ALA A 1 119 ? -13.913 -2.296 9.294 1.00 88.38 119 ALA A C 1
ATOM 807 O O . ALA A 1 119 ? -13.461 -3.312 8.770 1.00 88.38 119 ALA A O 1
ATOM 808 N N . GLY A 1 120 ? -14.976 -1.655 8.789 1.00 89.31 120 GLY A N 1
ATOM 809 C CA . GLY A 1 120 ? -15.657 -2.069 7.555 1.00 89.31 120 GLY A CA 1
ATOM 810 C C . GLY A 1 120 ? -14.799 -1.932 6.289 1.00 89.31 120 GLY A C 1
ATOM 811 O O . GLY A 1 120 ? -15.062 -2.610 5.298 1.00 89.31 120 GLY A O 1
ATOM 812 N N . ASP A 1 121 ? -13.752 -1.108 6.336 1.00 92.12 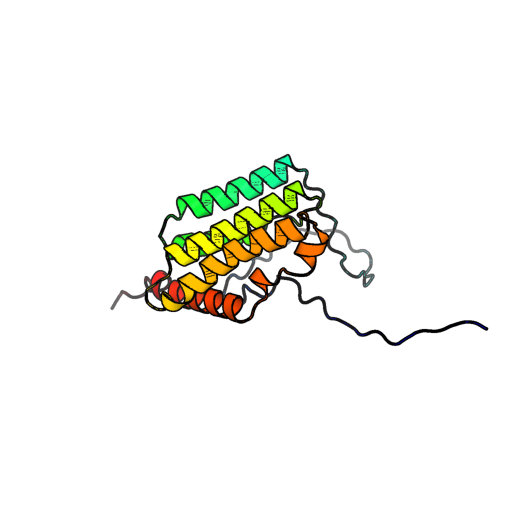121 ASP A N 1
ATOM 813 C CA . ASP A 1 121 ? -12.854 -0.826 5.215 1.00 92.12 121 ASP A CA 1
ATOM 814 C C . ASP A 1 121 ? -11.623 -1.753 5.191 1.00 92.12 121 ASP A C 1
ATOM 816 O O . ASP A 1 121 ? -10.947 -1.864 4.167 1.00 92.12 121 ASP A O 1
ATOM 820 N N . ALA A 1 122 ? -11.353 -2.485 6.280 1.00 93.56 122 ALA A N 1
ATOM 821 C CA . ALA A 1 122 ? -10.195 -3.375 6.399 1.00 93.56 122 ALA A CA 1
ATOM 822 C C . ALA A 1 122 ? -10.149 -4.442 5.291 1.00 93.56 122 ALA A C 1
ATOM 824 O O . ALA A 1 122 ? -9.102 -4.688 4.691 1.00 93.56 122 ALA A O 1
ATOM 825 N N . ALA A 1 123 ? -11.296 -5.042 4.958 1.00 95.19 123 ALA A N 1
ATOM 826 C CA . ALA A 1 123 ? -11.379 -6.031 3.883 1.00 95.19 123 ALA A CA 1
ATOM 827 C C . ALA A 1 123 ? -11.047 -5.428 2.507 1.00 95.19 123 ALA A C 1
ATOM 829 O O . ALA A 1 123 ? -10.414 -6.090 1.686 1.00 95.19 123 ALA A O 1
ATOM 830 N N . VAL A 1 124 ? -11.427 -4.167 2.269 1.00 96.12 124 VAL A N 1
ATOM 831 C CA . VAL A 1 124 ? -11.128 -3.454 1.019 1.00 96.12 124 VAL A CA 1
ATOM 832 C C . VAL A 1 124 ? -9.627 -3.204 0.897 1.00 96.12 124 VAL A C 1
ATOM 834 O O . VAL A 1 124 ? -9.053 -3.482 -0.151 1.00 96.12 124 VAL A O 1
ATOM 837 N N . LEU A 1 125 ? -8.976 -2.750 1.973 1.00 94.38 125 LEU A N 1
ATOM 838 C CA . LEU A 1 125 ? -7.528 -2.515 1.992 1.00 94.38 125 LEU A CA 1
ATOM 839 C C . LEU A 1 125 ? -6.733 -3.818 1.822 1.00 94.38 125 LEU A C 1
ATOM 841 O O . LEU A 1 125 ? -5.786 -3.871 1.038 1.00 94.38 125 LEU A O 1
ATOM 845 N N . ARG A 1 126 ? -7.149 -4.904 2.484 1.00 96.25 126 ARG A N 1
ATOM 846 C CA . ARG A 1 126 ? -6.497 -6.212 2.328 1.00 96.25 126 ARG A CA 1
ATOM 847 C C . ARG A 1 126 ? -6.653 -6.771 0.910 1.00 96.25 126 ARG A C 1
ATOM 849 O O . ARG A 1 126 ? -5.702 -7.331 0.361 1.00 96.25 126 ARG A O 1
ATOM 856 N N . GLN A 1 127 ? -7.827 -6.599 0.299 1.00 95.75 127 GLN A N 1
ATOM 857 C CA . GLN A 1 127 ? -8.033 -6.992 -1.093 1.00 95.75 127 GLN A CA 1
ATOM 858 C C . GLN A 1 127 ? -7.178 -6.139 -2.036 1.00 95.75 127 GLN A C 1
ATOM 860 O O . GLN A 1 127 ? -6.516 -6.695 -2.903 1.00 95.75 127 GLN A O 1
ATOM 865 N N . ALA A 1 128 ? -7.104 -4.825 -1.813 1.00 95.38 128 ALA A N 1
ATOM 866 C CA . ALA A 1 128 ? -6.259 -3.924 -2.594 1.00 95.38 128 ALA A CA 1
ATOM 867 C C . ALA A 1 128 ? -4.778 -4.331 -2.562 1.00 95.38 128 ALA A C 1
ATOM 869 O O . ALA A 1 128 ? -4.119 -4.317 -3.597 1.00 95.38 128 ALA A O 1
ATOM 870 N N . ALA A 1 129 ? -4.255 -4.749 -1.404 1.00 95.69 129 ALA A N 1
ATOM 871 C CA . ALA A 1 129 ? -2.893 -5.276 -1.299 1.00 95.69 129 ALA A CA 1
ATOM 872 C C . ALA A 1 129 ? -2.677 -6.508 -2.195 1.00 95.69 129 ALA A C 1
ATOM 874 O O . ALA A 1 129 ? -1.670 -6.603 -2.897 1.00 95.69 129 ALA A O 1
ATOM 875 N N . THR A 1 130 ? -3.640 -7.433 -2.188 1.00 97.06 130 THR A N 1
ATOM 876 C CA . THR A 1 130 ? -3.593 -8.669 -2.984 1.00 97.06 130 THR A CA 1
ATOM 877 C C . THR A 1 130 ? -3.697 -8.368 -4.479 1.00 97.06 130 THR A C 1
ATOM 879 O O . THR A 1 130 ? -2.882 -8.846 -5.268 1.00 97.06 130 THR A O 1
ATOM 882 N N . ASP A 1 131 ? -4.661 -7.529 -4.861 1.00 96.44 131 ASP A N 1
ATOM 883 C CA . ASP A 1 131 ? -4.897 -7.131 -6.247 1.00 96.44 131 ASP A CA 1
ATOM 884 C C . ASP A 1 131 ? -3.702 -6.359 -6.809 1.00 96.44 131 ASP A C 1
ATOM 886 O O . ASP A 1 131 ? -3.322 -6.574 -7.954 1.00 96.44 131 ASP A O 1
ATOM 890 N N . LEU A 1 132 ? -3.051 -5.514 -6.005 1.00 95.56 132 LEU A N 1
ATOM 891 C CA . LEU A 1 132 ? -1.886 -4.748 -6.442 1.00 95.56 132 LEU A CA 1
ATOM 892 C C . LEU A 1 132 ? -0.707 -5.656 -6.816 1.00 95.56 132 LEU A C 1
ATOM 894 O O . LEU A 1 132 ? -0.042 -5.419 -7.826 1.00 95.56 132 LEU A O 1
ATOM 898 N N . VAL A 1 133 ? -0.459 -6.702 -6.023 1.00 96.19 133 VAL A N 1
ATOM 899 C CA . VAL A 1 133 ? 0.567 -7.709 -6.327 1.00 96.19 133 VAL A CA 1
ATOM 900 C C . VAL A 1 133 ? 0.188 -8.476 -7.595 1.00 96.19 133 VAL A C 1
ATOM 902 O O . VAL A 1 133 ? 1.020 -8.597 -8.490 1.00 96.19 133 VAL A O 1
ATOM 905 N N . ALA A 1 134 ? -1.066 -8.921 -7.716 1.00 96.81 134 ALA A N 1
ATOM 906 C CA . ALA A 1 134 ? -1.538 -9.667 -8.883 1.00 96.81 134 ALA A CA 1
ATOM 907 C C . ALA A 1 134 ? -1.506 -8.838 -10.183 1.00 96.81 134 ALA A C 1
ATOM 909 O O . ALA A 1 134 ? -1.081 -9.328 -11.230 1.00 96.81 134 ALA A O 1
ATOM 910 N N . GLU A 1 135 ? -1.919 -7.569 -10.133 1.00 95.38 135 GLU A N 1
ATOM 911 C CA . GLU A 1 135 ? -1.820 -6.639 -11.261 1.00 95.38 135 GLU A CA 1
ATOM 912 C C . GLU A 1 135 ? -0.358 -6.394 -11.651 1.00 95.38 135 GLU A C 1
ATOM 914 O O . GLU A 1 135 ? -0.044 -6.358 -12.842 1.00 95.38 135 GLU A O 1
ATOM 919 N N . GLY A 1 136 ? 0.538 -6.270 -10.667 1.00 94.56 136 GLY A N 1
ATOM 920 C CA . GLY A 1 136 ? 1.969 -6.116 -10.903 1.00 94.56 136 GLY A CA 1
ATOM 921 C C . GLY A 1 136 ? 2.584 -7.338 -11.583 1.00 94.56 136 GLY A C 1
ATOM 922 O O . GLY A 1 136 ? 3.301 -7.183 -12.570 1.00 94.56 136 GLY A O 1
ATOM 923 N N . GLU A 1 137 ? 2.243 -8.551 -11.141 1.00 95.94 137 GLU A N 1
ATOM 924 C CA . GLU A 1 137 ? 2.649 -9.798 -11.804 1.00 95.94 137 GLU A CA 1
ATOM 925 C C . GLU A 1 137 ? 2.135 -9.869 -13.246 1.00 95.94 137 GLU A C 1
ATOM 927 O O . GLU A 1 137 ? 2.906 -10.148 -14.167 1.00 95.94 137 GLU A O 1
ATOM 932 N N . ALA A 1 138 ? 0.855 -9.553 -13.462 1.00 96.62 138 ALA A N 1
ATOM 933 C CA . ALA A 1 138 ? 0.244 -9.537 -14.790 1.00 96.62 138 ALA A CA 1
ATOM 934 C C . ALA A 1 138 ? 0.887 -8.493 -15.721 1.00 96.62 138 ALA A C 1
ATOM 936 O O . ALA A 1 138 ? 0.998 -8.716 -16.927 1.00 96.62 138 ALA A O 1
ATOM 937 N N . ALA A 1 139 ? 1.343 -7.372 -15.163 1.00 95.69 139 ALA A N 1
ATOM 938 C CA . ALA A 1 139 ? 2.087 -6.334 -15.868 1.00 95.69 139 ALA A CA 1
ATOM 939 C C . ALA A 1 139 ? 3.599 -6.611 -15.960 1.00 95.69 139 ALA A C 1
ATOM 941 O O . ALA A 1 139 ? 4.346 -5.745 -16.423 1.00 95.69 139 ALA A O 1
ATOM 942 N N . GLN A 1 140 ? 4.057 -7.786 -15.509 1.00 95.81 140 GLN A N 1
ATOM 943 C CA . GLN A 1 140 ? 5.469 -8.175 -15.447 1.00 95.81 140 GLN A CA 1
ATOM 944 C C . GLN A 1 140 ? 6.343 -7.150 -14.706 1.00 95.81 140 GLN A C 1
ATOM 946 O O . GLN A 1 140 ? 7.495 -6.920 -15.072 1.00 95.81 140 GLN A O 1
ATOM 951 N N . TRP A 1 141 ? 5.772 -6.509 -13.685 1.00 93.88 141 TRP A N 1
ATOM 952 C CA . TRP A 1 141 ? 6.407 -5.473 -12.875 1.00 93.88 141 TRP A CA 1
ATOM 953 C C . TRP A 1 141 ? 6.922 -4.287 -13.697 1.00 93.88 141 TRP A C 1
ATOM 955 O O . TRP A 1 141 ? 7.926 -3.675 -13.359 1.00 93.88 141 TRP A O 1
ATOM 965 N N . SER A 1 142 ? 6.255 -3.942 -14.799 1.00 92.19 142 SER A N 1
ATOM 966 C CA . SER A 1 142 ? 6.672 -2.811 -15.627 1.00 92.19 142 SER A CA 1
ATOM 967 C C . SER A 1 142 ? 6.611 -1.479 -14.850 1.00 92.19 142 SER A C 1
ATOM 969 O O . SER A 1 142 ? 5.542 -1.131 -14.333 1.00 92.19 142 SER A O 1
ATOM 971 N N . PRO A 1 143 ? 7.691 -0.670 -14.840 1.00 89.88 143 PRO A N 1
ATOM 972 C CA . PRO A 1 143 ? 7.646 0.686 -14.289 1.00 89.88 143 PRO A CA 1
ATOM 973 C C . PRO A 1 143 ? 6.562 1.558 -14.939 1.00 89.88 143 PRO A C 1
ATOM 975 O O . PRO A 1 143 ? 5.842 2.285 -14.255 1.00 89.88 143 PRO A O 1
ATOM 978 N N . ASP A 1 144 ? 6.379 1.435 -16.259 1.00 90.25 144 ASP A N 1
ATOM 979 C CA . ASP A 1 144 ? 5.342 2.149 -17.015 1.00 90.25 144 ASP A CA 1
ATOM 980 C C . ASP A 1 144 ? 3.921 1.799 -16.566 1.00 90.25 144 ASP A C 1
ATOM 982 O O . ASP A 1 144 ? 3.006 2.613 -16.713 1.00 90.25 144 ASP A O 1
ATOM 986 N N . TRP A 1 145 ? 3.699 0.580 -16.070 1.00 92.69 145 TRP A N 1
ATOM 987 C CA . TRP A 1 145 ? 2.410 0.199 -15.501 1.00 92.69 145 TRP A CA 1
ATOM 988 C C . TRP A 1 145 ? 2.176 0.907 -14.165 1.00 92.69 145 TRP A C 1
ATOM 990 O O . TRP A 1 145 ? 1.111 1.498 -13.982 1.00 92.69 145 TRP A O 1
ATOM 1000 N N . LEU A 1 146 ? 3.175 0.940 -13.277 1.00 88.12 146 LEU A N 1
ATOM 1001 C CA . LEU A 1 146 ? 3.049 1.613 -11.983 1.00 88.12 146 LEU A CA 1
ATOM 1002 C C . LEU A 1 146 ? 2.823 3.126 -12.153 1.00 88.12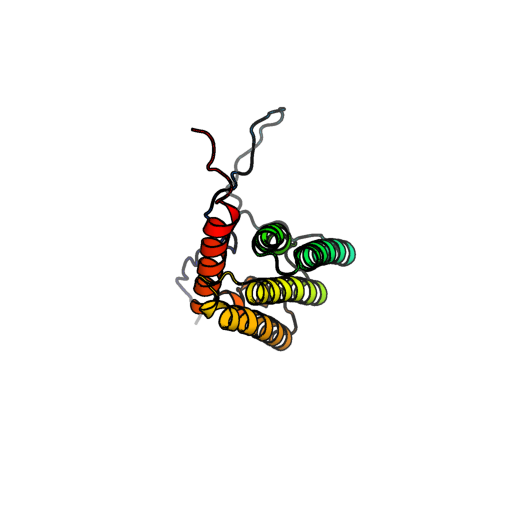 146 LEU A C 1
ATOM 1004 O O . LEU A 1 146 ? 1.980 3.709 -11.472 1.00 88.12 146 LEU A O 1
ATOM 1008 N N . LEU A 1 147 ? 3.499 3.751 -13.124 1.00 85.69 147 LEU A N 1
ATOM 1009 C CA . LEU A 1 147 ? 3.323 5.169 -13.468 1.00 85.69 147 LEU A CA 1
ATOM 1010 C C . LEU A 1 147 ? 1.917 5.513 -13.986 1.00 85.69 147 LEU A C 1
ATOM 1012 O O . LEU A 1 147 ? 1.502 6.670 -13.912 1.00 85.69 147 LEU A O 1
ATOM 1016 N N . LYS A 1 148 ? 1.166 4.531 -14.497 1.00 87.62 148 LYS A N 1
ATOM 1017 C CA . LYS A 1 148 ? -0.234 4.710 -14.922 1.00 87.62 148 LYS A CA 1
ATOM 1018 C C . LYS A 1 148 ? -1.234 4.596 -13.774 1.00 87.62 148 LYS A C 1
ATOM 1020 O O . LYS A 1 148 ? -2.424 4.752 -14.025 1.00 87.62 148 LYS A O 1
ATOM 1025 N N . VAL A 1 149 ? -0.747 4.391 -12.550 1.00 83.75 149 VAL A N 1
ATOM 1026 C CA . VAL A 1 149 ? -1.524 4.162 -11.330 1.00 83.75 149 VAL A CA 1
ATOM 1027 C C . VAL A 1 149 ? -2.367 2.881 -11.433 1.00 83.75 149 VAL A C 1
ATOM 1029 O O . VAL A 1 149 ? -3.425 2.881 -12.063 1.00 83.75 149 VAL A O 1
ATOM 1032 N N . PRO A 1 150 ? -1.933 1.780 -10.797 1.00 87.25 150 PRO A N 1
ATOM 1033 C CA . PRO A 1 150 ? -2.669 0.518 -10.765 1.00 87.25 150 PRO A CA 1
ATOM 1034 C C . PRO A 1 150 ? -4.120 0.680 -10.305 1.00 87.25 150 PRO A C 1
ATOM 1036 O O . PRO A 1 150 ? -4.442 1.565 -9.498 1.00 87.25 150 PRO A O 1
ATOM 1039 N N . LYS A 1 151 ? -5.010 -0.195 -10.782 1.00 87.38 151 LYS A N 1
ATOM 1040 C CA . LYS A 1 151 ? -6.430 -0.136 -10.414 1.00 87.38 151 LYS A CA 1
ATOM 1041 C C . LYS A 1 151 ? -6.602 -0.445 -8.931 1.00 87.38 151 LYS A C 1
ATOM 1043 O O . LYS A 1 151 ? -7.354 0.253 -8.261 1.00 87.38 151 LYS A O 1
ATOM 1048 N N . ALA A 1 152 ? -5.833 -1.389 -8.402 1.00 88.62 152 ALA A N 1
ATOM 1049 C CA . ALA A 1 152 ? -5.790 -1.701 -6.979 1.00 88.62 152 ALA A CA 1
ATOM 1050 C C . ALA A 1 152 ? -5.484 -0.497 -6.063 1.00 88.62 152 ALA A C 1
ATOM 1052 O O . ALA A 1 152 ? -5.789 -0.555 -4.879 1.00 88.62 152 ALA A O 1
ATOM 1053 N N . ILE A 1 153 ? -4.914 0.600 -6.582 1.00 85.94 153 ILE A N 1
ATOM 1054 C CA . ILE A 1 153 ? -4.681 1.846 -5.828 1.00 85.94 153 ILE A CA 1
ATOM 1055 C C . ILE A 1 153 ? -5.707 2.926 -6.203 1.00 85.94 153 ILE A C 1
ATOM 1057 O O . ILE A 1 153 ? -6.163 3.674 -5.341 1.00 85.94 153 ILE A O 1
ATOM 1061 N N . SER A 1 154 ? -6.062 3.030 -7.487 1.00 88.88 154 SER A N 1
ATOM 1062 C CA . SER A 1 154 ? -6.942 4.087 -8.010 1.00 88.88 154 SER A CA 1
ATOM 1063 C C . SER A 1 154 ? -8.441 3.786 -7.911 1.00 88.88 154 SER A C 1
ATOM 1065 O O . SER A 1 154 ? -9.254 4.677 -8.166 1.00 88.88 154 SER A O 1
ATOM 1067 N N . ASP A 1 155 ? -8.834 2.563 -7.544 1.00 90.44 155 ASP A N 1
ATOM 1068 C CA . ASP A 1 155 ? -10.238 2.205 -7.352 1.00 90.44 155 ASP A CA 1
ATOM 1069 C C . ASP A 1 155 ? -10.878 3.083 -6.267 1.00 90.44 155 ASP A C 1
ATOM 1071 O O . ASP A 1 155 ? -10.355 3.237 -5.160 1.00 90.44 155 ASP A O 1
ATOM 1075 N N . ALA A 1 156 ? -12.044 3.654 -6.578 1.00 92.00 156 ALA A N 1
ATOM 1076 C CA . ALA A 1 156 ? -12.724 4.601 -5.701 1.00 92.00 156 ALA A CA 1
ATOM 1077 C C . ALA A 1 156 ? -13.026 4.018 -4.311 1.00 92.00 156 ALA A C 1
ATOM 1079 O O . ALA A 1 156 ? -13.005 4.754 -3.323 1.00 92.00 156 ALA A O 1
ATOM 1080 N N . LYS A 1 157 ? -13.277 2.705 -4.209 1.00 92.88 157 LYS A N 1
ATOM 1081 C CA . LYS A 1 157 ? -13.501 2.047 -2.917 1.00 92.88 157 LYS A CA 1
ATOM 1082 C C . LYS A 1 157 ? -12.224 1.995 -2.095 1.00 92.88 157 LYS A C 1
ATOM 1084 O O . LYS A 1 157 ? -12.290 2.216 -0.893 1.00 92.88 157 LYS A O 1
ATOM 1089 N N . VAL A 1 158 ? -11.081 1.746 -2.731 1.00 91.25 158 VAL A N 1
ATOM 1090 C CA . VAL A 1 158 ? -9.778 1.715 -2.056 1.00 91.25 158 VAL A CA 1
ATOM 1091 C C . VAL A 1 158 ? -9.396 3.113 -1.588 1.00 91.25 158 VAL A C 1
ATOM 1093 O O . VAL A 1 158 ? -9.053 3.292 -0.422 1.00 91.25 158 VAL A O 1
ATOM 1096 N N . VAL A 1 159 ? -9.553 4.124 -2.447 1.00 90.19 159 VAL A N 1
ATOM 1097 C CA . VAL A 1 159 ? -9.318 5.531 -2.081 1.00 90.19 159 VAL A CA 1
ATOM 1098 C C . VAL A 1 159 ? -10.208 5.950 -0.905 1.00 90.19 159 VAL A C 1
ATOM 1100 O O . VAL A 1 159 ? -9.735 6.596 0.034 1.00 90.19 159 VAL A O 1
ATOM 1103 N N . GLN A 1 160 ? -11.485 5.555 -0.914 1.00 91.62 160 GLN A N 1
ATOM 1104 C CA . GLN A 1 160 ? -12.417 5.854 0.172 1.00 91.62 160 GLN A CA 1
ATOM 1105 C C . GLN A 1 160 ? -12.052 5.122 1.470 1.00 91.62 160 GLN A C 1
ATOM 1107 O O . GLN A 1 160 ? -11.983 5.763 2.517 1.00 91.62 160 GLN A O 1
ATOM 1112 N N . ALA A 1 161 ? -11.787 3.816 1.400 1.00 91.75 161 ALA A N 1
ATOM 1113 C CA . ALA A 1 161 ? -11.361 2.991 2.528 1.00 91.75 161 ALA A CA 1
ATOM 1114 C C . ALA A 1 161 ? -10.104 3.565 3.190 1.00 91.75 161 ALA A C 1
ATOM 1116 O O . ALA A 1 161 ? -10.026 3.722 4.409 1.00 91.75 161 ALA A O 1
ATOM 1117 N N . PHE A 1 162 ? -9.144 3.969 2.363 1.00 88.88 162 PHE A N 1
ATOM 1118 C CA . PHE A 1 162 ? -7.907 4.570 2.818 1.00 88.88 162 PHE A CA 1
ATOM 1119 C C . PHE A 1 162 ? -8.125 5.942 3.474 1.00 88.88 162 PHE A C 1
ATOM 1121 O O . PHE A 1 162 ? -7.581 6.228 4.542 1.00 88.88 162 PHE A O 1
ATOM 1128 N N . THR A 1 163 ? -8.994 6.769 2.891 1.00 89.75 163 THR A N 1
ATOM 1129 C CA . THR A 1 163 ? -9.397 8.061 3.467 1.00 89.75 163 THR A CA 1
ATOM 1130 C C . THR A 1 163 ? -10.104 7.887 4.815 1.00 89.75 163 THR A C 1
ATOM 1132 O O . THR A 1 163 ? -9.844 8.640 5.754 1.00 89.75 163 THR A O 1
ATOM 1135 N N . ASN A 1 164 ? -10.998 6.904 4.930 1.00 90.50 164 ASN A N 1
ATOM 1136 C CA . ASN A 1 164 ? -11.707 6.598 6.173 1.00 90.50 164 ASN A CA 1
ATOM 1137 C C . ASN A 1 164 ? -10.742 6.131 7.261 1.00 90.50 164 ASN A C 1
ATOM 1139 O O . ASN A 1 164 ? -10.830 6.618 8.388 1.00 90.50 164 ASN A O 1
ATOM 1143 N N . TYR A 1 165 ? -9.791 5.262 6.908 1.00 88.38 165 TYR A N 1
ATOM 1144 C CA . TYR A 1 165 ? -8.713 4.854 7.800 1.00 88.38 165 TYR A CA 1
ATOM 1145 C C . TYR A 1 165 ? -7.951 6.077 8.322 1.00 88.38 165 TYR A C 1
ATOM 1147 O O . TYR A 1 165 ? -7.930 6.300 9.529 1.00 88.38 165 TYR A O 1
ATOM 1155 N N . GLN A 1 166 ? -7.418 6.935 7.443 1.00 87.31 166 GLN A N 1
ATOM 1156 C CA . GLN A 1 166 ? -6.671 8.128 7.868 1.00 87.31 166 GLN A CA 1
ATOM 1157 C C . GLN A 1 166 ? -7.487 9.051 8.779 1.00 87.31 166 GLN A C 1
ATOM 1159 O O . GLN A 1 166 ? -6.969 9.528 9.787 1.00 87.31 166 GLN A O 1
ATOM 1164 N N . LYS A 1 167 ? -8.767 9.283 8.460 1.00 87.88 167 LYS A N 1
ATOM 1165 C CA . LYS A 1 167 ? -9.666 10.083 9.307 1.00 87.88 167 LYS A CA 1
ATOM 1166 C C . LYS A 1 167 ? -9.845 9.455 10.686 1.00 87.88 167 LYS A C 1
ATOM 1168 O O . LYS A 1 167 ? -9.721 10.154 11.688 1.00 87.88 167 LYS A O 1
ATOM 1173 N N . ALA A 1 168 ? -10.095 8.148 10.741 1.00 87.88 168 ALA A N 1
ATOM 1174 C CA . ALA A 1 168 ? -10.254 7.424 11.995 1.00 87.88 168 ALA A CA 1
ATOM 1175 C C . ALA A 1 168 ? -8.968 7.464 12.836 1.00 87.88 168 ALA A C 1
ATOM 1177 O O . ALA A 1 168 ? -9.028 7.706 14.043 1.00 87.88 168 ALA A O 1
ATOM 1178 N N . VAL A 1 169 ? -7.8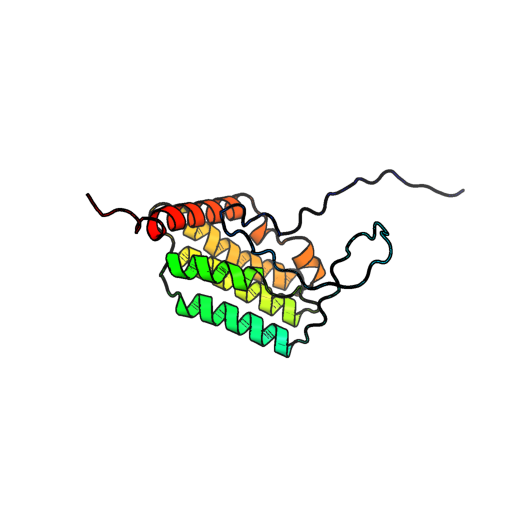02 7.304 12.202 1.00 86.06 169 VAL A N 1
ATOM 1179 C CA . VAL A 1 169 ? -6.503 7.449 12.868 1.00 86.06 169 VAL A CA 1
ATOM 1180 C C . VAL A 1 169 ? -6.305 8.877 13.371 1.00 86.06 169 VAL A C 1
ATOM 1182 O O . VAL A 1 169 ? -5.952 9.052 14.530 1.00 86.06 169 VAL A O 1
ATOM 1185 N N . ALA A 1 170 ? -6.597 9.909 12.577 1.00 84.19 170 ALA A N 1
ATOM 1186 C CA . ALA A 1 170 ? -6.468 11.302 13.009 1.00 84.19 170 ALA A CA 1
ATO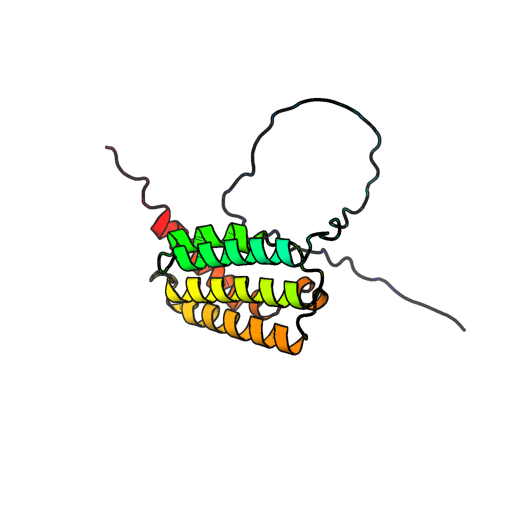M 1187 C C . ALA A 1 170 ? -7.329 11.613 14.247 1.00 84.19 170 ALA A C 1
ATOM 1189 O O . ALA A 1 170 ? -6.864 12.278 15.169 1.00 84.19 170 ALA A O 1
ATOM 1190 N N . THR A 1 171 ? -8.553 11.081 14.318 1.00 82.69 171 THR A N 1
ATOM 1191 C CA . THR A 1 171 ? -9.406 11.204 15.511 1.00 82.69 171 THR A CA 1
ATOM 1192 C C . THR A 1 171 ? -8.824 10.467 16.719 1.00 82.69 171 THR A C 1
ATOM 1194 O O . THR A 1 171 ? -8.853 10.990 17.829 1.00 82.69 171 THR A O 1
ATOM 1197 N N . THR A 1 172 ? -8.280 9.267 16.513 1.00 78.19 172 THR A N 1
ATOM 1198 C CA . THR A 1 172 ? -7.803 8.398 17.605 1.00 78.19 172 THR A CA 1
ATOM 1199 C C . THR A 1 172 ? -6.430 8.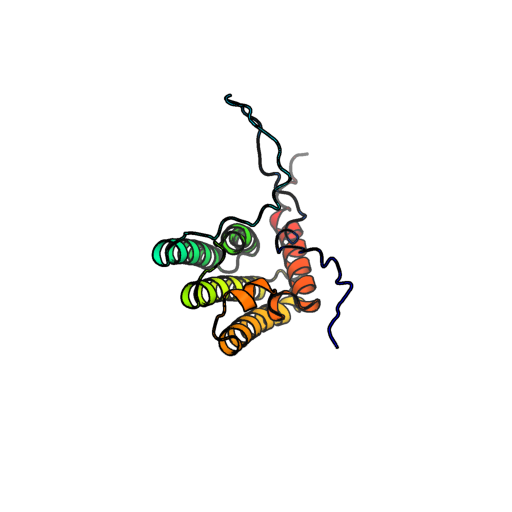831 18.135 1.00 78.19 172 THR A C 1
ATOM 1201 O O . THR A 1 172 ? -6.187 8.800 19.336 1.00 78.19 172 THR A O 1
ATOM 1204 N N . CYS A 1 173 ? -5.546 9.288 17.251 1.00 80.31 173 CYS A N 1
ATOM 1205 C CA . CYS A 1 173 ? -4.149 9.625 17.536 1.00 80.31 173 CYS A CA 1
ATOM 1206 C C . CYS A 1 173 ? -3.925 11.130 17.746 1.00 80.31 173 CYS A C 1
ATOM 1208 O O . CYS A 1 173 ? -2.948 11.522 18.375 1.00 80.31 173 CYS A O 1
ATOM 1210 N N . GLY A 1 174 ? -4.836 11.978 17.253 1.00 64.44 174 GLY A N 1
ATOM 1211 C CA . GLY A 1 174 ? -4.861 13.420 17.519 1.00 64.44 174 GLY A CA 1
ATOM 1212 C C . GLY A 1 174 ? -5.578 13.804 18.820 1.00 64.44 174 GLY A C 1
ATOM 1213 O O . GLY A 1 174 ? -5.506 14.958 19.231 1.00 64.44 174 GLY A O 1
ATOM 1214 N N . GLY A 1 175 ? -6.241 12.854 19.493 1.00 47.81 175 GLY A N 1
ATOM 1215 C CA . GLY A 1 175 ? -6.999 13.074 20.733 1.00 47.81 175 GLY A CA 1
ATOM 1216 C C . GLY A 1 175 ? -6.162 13.301 22.002 1.00 47.81 175 GLY A C 1
ATOM 1217 O O . GLY A 1 175 ? -6.728 13.531 23.066 1.00 47.81 175 GLY A O 1
ATOM 1218 N N . ALA A 1 176 ? -4.829 13.278 21.922 1.00 41.03 176 ALA A N 1
ATOM 1219 C CA . ALA A 1 176 ? -3.931 13.528 23.055 1.00 41.03 176 ALA A CA 1
ATOM 1220 C C . ALA A 1 176 ? -3.569 15.020 23.245 1.00 41.03 176 ALA A C 1
ATOM 1222 O O . ALA A 1 176 ? -2.452 15.340 23.644 1.00 41.03 176 ALA A O 1
ATOM 1223 N N . THR A 1 177 ? -4.487 15.952 22.967 1.00 36.59 177 THR A N 1
ATOM 1224 C CA . THR A 1 177 ? -4.294 17.395 23.236 1.00 36.59 177 THR A CA 1
ATOM 1225 C C . THR A 1 177 ? -5.465 18.038 23.976 1.00 36.59 177 THR A C 1
ATOM 1227 O O . THR A 1 177 ? -5.831 19.184 23.725 1.00 36.59 177 THR A O 1
ATOM 1230 N N . THR A 1 178 ? -6.050 17.352 24.959 1.00 43.78 178 THR A N 1
ATOM 1231 C CA . THR A 1 178 ? -6.893 18.052 25.941 1.00 43.78 178 THR A CA 1
ATOM 1232 C C . THR A 1 178 ? -6.645 17.563 27.354 1.00 43.78 178 THR A C 1
ATOM 1234 O O . THR A 1 178 ? -7.300 16.648 27.838 1.00 43.78 178 THR A O 1
ATOM 1237 N N . THR A 1 179 ? -5.739 18.235 28.063 1.00 38.84 179 THR A N 1
ATOM 1238 C CA . THR A 1 179 ? -6.024 18.656 29.441 1.00 38.84 179 THR A CA 1
ATOM 1239 C C . THR A 1 179 ? -5.118 19.824 29.812 1.00 38.84 179 THR A C 1
ATOM 1241 O O . THR A 1 179 ? -3.902 19.680 29.770 1.00 38.84 179 THR A O 1
ATOM 1244 N N . THR A 1 180 ? -5.694 20.964 30.194 1.00 29.70 180 THR A N 1
ATOM 1245 C CA . THR A 1 180 ? -5.477 21.593 31.514 1.00 29.70 180 THR A CA 1
ATOM 1246 C C . THR A 1 180 ? -6.602 22.631 31.736 1.00 29.70 180 THR A C 1
ATOM 1248 O O . THR A 1 180 ? -6.946 23.314 30.770 1.00 29.70 180 THR A O 1
ATOM 1251 N N . PRO A 1 181 ? -7.228 22.660 32.934 1.00 42.72 181 PRO A N 1
ATOM 1252 C CA . PRO A 1 181 ? -8.396 23.484 33.297 1.00 42.72 181 PRO A CA 1
ATOM 1253 C C . PRO A 1 181 ? -8.183 25.002 33.268 1.00 42.72 181 PRO A C 1
ATOM 1255 O O . PRO A 1 181 ? -7.019 25.447 33.380 1.00 42.72 181 PRO A O 1
#